Protein AF-A0A920HZK4-F1 (afdb_monomer_lite)

Foldseek 3Di:
DPDPDPDFDWDWDQDPVPRDIWIFGDDDPVLVVLLVVQVVVVDPVSNVVSVVVSRVVGTPDPPDDPD

Radius of gyration: 14.25 Å; chains: 1; bounding box: 30×35×36 Å

Structure (mmCIF, N/CA/C/O backbone):
data_AF-A0A920HZK4-F1
#
_entry.id   AF-A0A920HZK4-F1
#
loop_
_atom_site.group_PDB
_atom_site.id
_atom_site.type_symbol
_atom_site.label_atom_id
_atom_site.label_alt_id
_atom_site.label_comp_id
_atom_site.label_asym_id
_atom_site.label_entity_id
_atom_site.label_seq_id
_atom_site.pdbx_PDB_ins_code
_atom_site.Cartn_x
_atom_site.Cartn_y
_atom_site.Cartn_z
_atom_site.occupancy
_atom_site.B_iso_or_equiv
_atom_site.auth_seq_id
_atom_site.auth_comp_id
_atom_site.auth_asym_id
_atom_site.auth_atom_id
_atom_site.pdbx_PDB_model_num
ATOM 1 N N . MET A 1 1 ? -17.426 26.278 -8.525 1.00 54.22 1 MET A N 1
ATOM 2 C CA . MET A 1 1 ? -18.155 25.049 -8.144 1.00 54.22 1 MET A CA 1
ATOM 3 C C . MET A 1 1 ? -17.255 24.259 -7.208 1.00 54.22 1 MET A C 1
ATOM 5 O O . MET A 1 1 ? -16.096 24.081 -7.567 1.00 54.22 1 MET A O 1
ATOM 9 N N . PRO A 1 2 ? -17.700 23.885 -5.998 1.00 63.12 2 PRO A N 1
ATOM 10 C CA . PRO A 1 2 ? -16.874 23.094 -5.092 1.00 63.12 2 PRO A CA 1
ATOM 11 C C . PRO A 1 2 ? -16.556 21.750 -5.754 1.00 63.12 2 PRO A C 1
ATOM 13 O O . PRO A 1 2 ? -17.456 21.081 -6.257 1.00 63.12 2 PRO A O 1
ATOM 16 N N . LEU A 1 3 ? -15.271 21.391 -5.801 1.00 69.75 3 LEU A N 1
ATOM 17 C CA . LEU A 1 3 ? -14.826 20.096 -6.310 1.00 69.75 3 LEU A CA 1
ATOM 18 C C . LEU A 1 3 ? -15.536 18.991 -5.510 1.00 69.75 3 LEU A C 1
ATOM 20 O O . LEU A 1 3 ? -15.474 19.025 -4.275 1.00 69.75 3 LEU A O 1
ATOM 24 N N . PRO A 1 4 ? -16.212 18.032 -6.169 1.00 63.31 4 PRO A N 1
ATOM 25 C CA . PRO A 1 4 ? -16.765 16.873 -5.490 1.00 63.31 4 PRO A CA 1
ATOM 26 C C . PRO A 1 4 ? -15.630 16.169 -4.749 1.00 63.31 4 PRO A C 1
ATOM 28 O O . PRO A 1 4 ? -14.662 15.712 -5.358 1.00 63.31 4 PRO A O 1
ATOM 31 N N . LYS A 1 5 ? -15.711 16.120 -3.419 1.00 62.72 5 LYS A N 1
ATOM 32 C CA . LYS A 1 5 ? -14.798 15.285 -2.642 1.00 62.72 5 LYS A CA 1
ATOM 33 C C . LYS A 1 5 ? -15.156 13.838 -2.958 1.00 62.72 5 LYS A C 1
ATOM 35 O O . LYS A 1 5 ? -16.323 13.462 -2.885 1.00 62.72 5 LYS A O 1
ATOM 40 N N . VAL A 1 6 ? -14.164 13.051 -3.362 1.00 64.75 6 VAL A N 1
ATOM 41 C CA . VAL A 1 6 ? -14.352 11.630 -3.661 1.00 64.75 6 VAL A CA 1
ATOM 42 C C . VAL A 1 6 ? -14.656 10.916 -2.344 1.00 64.75 6 VAL A C 1
ATOM 44 O O . VAL A 1 6 ? -13.751 10.577 -1.583 1.00 64.75 6 VAL A O 1
ATOM 47 N N . ASN A 1 7 ? -15.942 10.734 -2.046 1.00 64.19 7 ASN A N 1
ATOM 48 C CA . ASN A 1 7 ? -16.394 9.983 -0.882 1.00 64.19 7 ASN A CA 1
ATOM 49 C C . ASN A 1 7 ? -16.232 8.489 -1.179 1.00 64.19 7 ASN A C 1
ATOM 51 O O . ASN A 1 7 ? -17.128 7.854 -1.729 1.00 64.19 7 ASN A O 1
ATOM 55 N N . THR A 1 8 ? -15.071 7.937 -0.836 1.00 78.88 8 THR A N 1
ATOM 56 C CA . THR A 1 8 ? -14.865 6.486 -0.828 1.00 78.88 8 THR A CA 1
ATOM 57 C C . THR A 1 8 ? -15.327 5.896 0.504 1.00 78.88 8 THR A C 1
ATOM 59 O O . THR A 1 8 ? -15.164 6.539 1.548 1.00 78.88 8 THR A O 1
ATOM 62 N N . PRO A 1 9 ? -15.916 4.687 0.508 1.00 84.06 9 PRO A N 1
ATOM 63 C CA . PRO A 1 9 ? -16.237 4.008 1.754 1.00 84.06 9 PRO A CA 1
ATOM 64 C C . PRO A 1 9 ? -14.939 3.710 2.513 1.00 84.06 9 PRO A C 1
ATOM 66 O O . PRO A 1 9 ? -13.955 3.255 1.935 1.00 84.06 9 PRO A O 1
ATOM 69 N N . THR A 1 10 ? -14.934 3.997 3.812 1.00 86.69 10 THR A N 1
ATOM 70 C CA . THR A 1 10 ? -13.822 3.652 4.702 1.00 86.69 10 THR A CA 1
ATOM 71 C C . THR A 1 10 ? -14.178 2.382 5.455 1.00 86.69 10 THR A C 1
ATOM 73 O O . THR A 1 10 ? -15.240 2.309 6.073 1.00 86.69 10 THR A O 1
ATOM 76 N N . TYR A 1 11 ? -13.281 1.406 5.425 1.00 88.69 11 TYR A N 1
ATOM 77 C CA . TYR A 1 11 ? -13.410 0.141 6.133 1.00 88.69 11 TYR A CA 1
ATOM 78 C C . TYR A 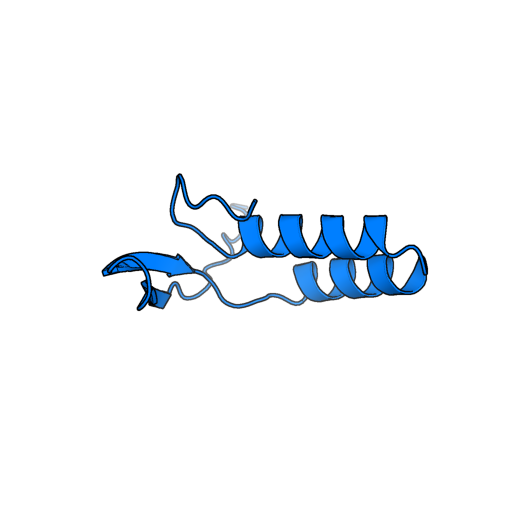1 11 ? -12.440 0.090 7.308 1.00 88.69 11 TYR A C 1
ATOM 80 O O . TYR A 1 11 ? -11.368 0.695 7.275 1.00 88.69 11 TYR A O 1
ATOM 88 N N . GLU A 1 12 ? -12.818 -0.651 8.345 1.00 87.62 12 GLU A N 1
ATOM 89 C CA . GLU A 1 12 ? -11.977 -0.924 9.507 1.00 87.62 12 GLU A CA 1
ATOM 90 C C . GLU A 1 12 ? -11.531 -2.386 9.490 1.00 87.62 12 GLU A C 1
ATOM 92 O O . GLU A 1 12 ? -12.347 -3.296 9.349 1.00 87.62 12 GLU A O 1
ATOM 97 N N . LEU A 1 13 ? -10.228 -2.606 9.646 1.00 86.75 13 LEU A N 1
ATOM 98 C CA . LEU A 1 13 ? -9.616 -3.919 9.808 1.00 86.75 13 LEU A CA 1
ATOM 99 C C . LEU A 1 13 ? -8.862 -3.948 11.137 1.00 86.75 13 LEU A C 1
ATOM 101 O O . LEU A 1 13 ? -8.195 -2.984 11.512 1.00 86.75 13 LEU A O 1
ATOM 105 N N . VAL A 1 14 ? -8.944 -5.066 11.849 1.00 86.31 14 VAL A N 1
ATOM 106 C CA . VAL A 1 14 ? -8.057 -5.347 12.982 1.00 86.31 14 VAL A CA 1
ATOM 107 C C . VAL A 1 14 ? -6.916 -6.200 12.453 1.00 86.31 14 VAL A C 1
ATOM 109 O O . VAL A 1 14 ? -7.161 -7.291 11.940 1.00 86.31 14 VAL A O 1
ATOM 112 N N . LEU A 1 15 ? -5.679 -5.716 12.562 1.00 82.69 15 LEU A N 1
ATOM 113 C CA . LEU A 1 15 ? -4.527 -6.499 12.135 1.00 82.69 15 LEU A CA 1
ATOM 114 C C . LEU A 1 15 ? -4.315 -7.657 13.125 1.00 82.69 15 LEU A C 1
ATOM 116 O O . LEU A 1 15 ? -4.049 -7.385 14.298 1.00 82.69 15 LEU A O 1
ATOM 120 N N . PRO A 1 16 ? -4.381 -8.929 12.695 1.00 83.25 16 PRO A N 1
ATOM 121 C CA . PRO A 1 16 ? -4.270 -10.065 13.611 1.00 83.25 16 PRO A CA 1
ATOM 122 C C . PRO A 1 16 ? -2.894 -10.141 14.287 1.00 83.25 16 PRO A C 1
ATOM 124 O O . PRO A 1 16 ? -2.796 -10.596 15.421 1.00 83.25 16 PRO A O 1
ATOM 127 N N . SER A 1 17 ? -1.842 -9.639 13.634 1.00 82.19 17 SER A N 1
ATOM 128 C CA . SER A 1 17 ? -0.468 -9.691 14.148 1.00 82.19 17 SER A CA 1
ATOM 129 C C . SER A 1 17 ? -0.176 -8.686 15.267 1.00 82.19 17 SER A C 1
ATOM 131 O O . SER A 1 17 ? 0.662 -8.957 16.117 1.00 82.19 17 SER A O 1
ATOM 133 N N . THR A 1 18 ? -0.828 -7.517 15.278 1.00 80.44 18 THR A N 1
ATOM 134 C CA . THR A 1 18 ? -0.549 -6.447 16.264 1.00 80.44 18 THR A CA 1
ATOM 135 C C . THR A 1 18 ? -1.768 -6.019 17.077 1.00 80.44 18 THR A C 1
ATOM 137 O O . THR A 1 18 ? -1.635 -5.201 17.984 1.00 80.44 18 THR A O 1
ATOM 140 N N . GLY A 1 19 ? -2.965 -6.512 16.748 1.00 78.50 19 GLY A N 1
ATOM 141 C CA . GLY A 1 19 ? -4.225 -6.100 17.373 1.00 78.50 19 GLY A CA 1
ATOM 142 C C . GLY A 1 19 ? -4.624 -4.646 17.090 1.00 78.50 19 GLY A C 1
ATOM 143 O O . GLY A 1 19 ? -5.618 -4.161 17.632 1.00 78.50 19 GLY A O 1
ATOM 144 N N . LYS A 1 20 ? -3.868 -3.926 16.249 1.00 82.00 20 LYS A N 1
ATOM 145 C CA . LYS A 1 20 ? -4.137 -2.524 15.916 1.00 82.00 20 LYS A CA 1
ATOM 146 C C . LYS A 1 20 ? -5.303 -2.424 14.935 1.00 82.00 20 LYS A C 1
ATOM 148 O O . LYS A 1 20 ? -5.388 -3.180 13.969 1.00 82.00 20 LYS A O 1
ATOM 153 N N . LYS A 1 21 ? -6.181 -1.449 15.174 1.00 84.12 21 LYS A N 1
ATOM 154 C CA . LYS A 1 21 ? -7.252 -1.074 14.246 1.00 84.12 21 LYS A CA 1
ATOM 155 C C . LYS A 1 21 ? -6.693 -0.150 13.172 1.00 84.12 21 LYS A C 1
ATOM 157 O O . LYS A 1 21 ? -6.139 0.901 13.498 1.00 84.12 21 LYS A O 1
ATOM 162 N N . LEU A 1 22 ? -6.865 -0.527 11.911 1.00 86.56 22 LEU A N 1
ATOM 163 C CA . LEU A 1 22 ? -6.519 0.294 10.761 1.00 86.56 22 LEU A CA 1
ATOM 164 C C . LEU A 1 22 ? -7.757 0.615 9.927 1.00 86.56 22 LEU A C 1
ATOM 166 O O . LEU A 1 22 ? -8.668 -0.200 9.792 1.00 86.56 22 LEU A O 1
ATOM 170 N N . LYS A 1 23 ? -7.777 1.829 9.388 1.00 88.56 23 LYS A N 1
ATOM 171 C CA . LYS A 1 23 ? -8.786 2.324 8.462 1.00 88.56 23 LYS A CA 1
ATOM 172 C C . LYS A 1 23 ? -8.181 2.341 7.075 1.00 88.56 23 LYS A C 1
ATOM 174 O O . LYS A 1 23 ? -7.101 2.898 6.891 1.00 88.56 23 LYS A O 1
ATOM 179 N N . TYR A 1 24 ? -8.873 1.757 6.114 1.00 90.00 24 TYR A N 1
ATOM 180 C CA . TYR A 1 24 ? -8.445 1.744 4.722 1.00 90.00 24 TYR A CA 1
ATOM 181 C C . TYR A 1 24 ? -9.623 2.051 3.803 1.00 90.00 24 TYR A C 1
ATOM 183 O O . TYR A 1 24 ? -10.787 1.904 4.183 1.00 90.00 24 TYR A O 1
ATOM 191 N N . ARG A 1 25 ? -9.317 2.505 2.594 1.00 90.00 25 ARG A N 1
ATOM 192 C CA . ARG A 1 25 ? -10.287 2.703 1.516 1.00 90.00 25 ARG A CA 1
ATOM 193 C C . ARG A 1 25 ? -10.056 1.664 0.416 1.00 90.00 25 ARG A C 1
ATOM 195 O O . ARG A 1 25 ? -8.938 1.162 0.289 1.00 90.00 25 ARG A O 1
ATOM 202 N N . PRO A 1 26 ? -11.079 1.340 -0.386 1.00 88.81 26 PRO A N 1
ATOM 203 C CA . PRO A 1 26 ? -10.892 0.489 -1.546 1.00 88.81 26 PRO A CA 1
ATOM 204 C C . PRO A 1 26 ? -10.015 1.177 -2.595 1.00 88.81 26 PRO A C 1
ATOM 206 O O . PRO A 1 26 ? -9.950 2.409 -2.691 1.00 88.81 26 PRO A O 1
ATOM 209 N N . PHE A 1 27 ? -9.376 0.329 -3.389 1.00 88.12 27 PHE A N 1
ATOM 210 C CA . PHE A 1 27 ? -8.584 0.706 -4.545 1.00 88.12 27 PHE A CA 1
ATOM 211 C C . PHE A 1 27 ? -9.468 1.359 -5.615 1.00 88.12 27 PHE A C 1
ATOM 213 O O . PHE A 1 27 ? -10.577 0.893 -5.892 1.00 88.12 27 PHE A O 1
ATOM 220 N N . LEU A 1 28 ? -8.994 2.455 -6.195 1.00 90.00 28 LEU A N 1
ATOM 221 C CA . LEU A 1 28 ? -9.666 3.201 -7.252 1.00 90.00 28 LEU A CA 1
ATOM 222 C C . LEU A 1 28 ? -8.965 2.986 -8.592 1.00 90.00 28 LEU A C 1
ATOM 224 O O . LEU A 1 28 ? -7.765 2.737 -8.662 1.00 90.00 28 LEU A O 1
ATOM 228 N N . VAL A 1 29 ? -9.699 3.257 -9.672 1.00 89.81 29 VAL A N 1
ATOM 229 C CA . VAL A 1 29 ? -9.192 3.251 -11.059 1.00 89.81 29 VAL A CA 1
ATOM 230 C C . VAL A 1 29 ? -7.938 4.128 -11.229 1.00 89.81 29 VAL A C 1
ATOM 232 O O . VAL A 1 29 ? -7.090 3.877 -12.08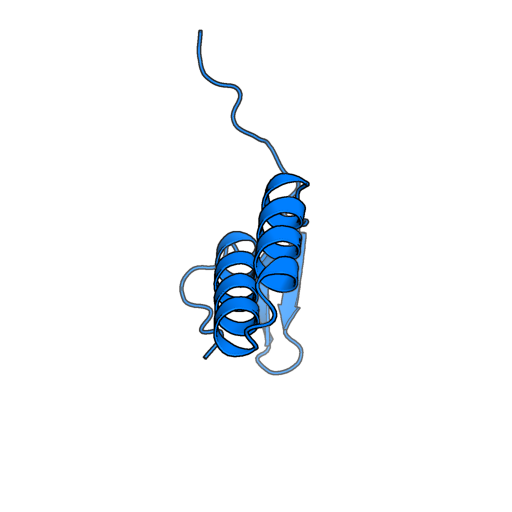2 1.00 89.81 29 VAL A O 1
ATOM 235 N N . ARG A 1 30 ? -7.782 5.169 -10.399 1.00 87.81 30 ARG A N 1
ATOM 236 C CA . ARG A 1 30 ? -6.580 6.012 -10.399 1.00 87.81 30 ARG A CA 1
ATOM 237 C C . ARG A 1 30 ? -5.335 5.239 -9.966 1.00 87.81 30 ARG A C 1
ATOM 239 O O . ARG A 1 30 ? -4.299 5.394 -10.605 1.00 87.81 30 ARG A O 1
ATOM 246 N N . GLU A 1 31 ? -5.425 4.462 -8.890 1.00 90.75 31 GLU A N 1
ATOM 247 C CA . GLU A 1 31 ? -4.301 3.649 -8.428 1.00 90.75 31 GLU A CA 1
ATOM 248 C C . GLU A 1 31 ? -4.035 2.482 -9.391 1.00 90.75 31 GLU A C 1
ATOM 250 O O . GLU A 1 31 ? -2.879 2.149 -9.636 1.00 90.75 31 GLU A O 1
ATOM 255 N N . GLU A 1 32 ? -5.081 1.935 -10.020 1.00 88.88 32 GLU A N 1
ATOM 256 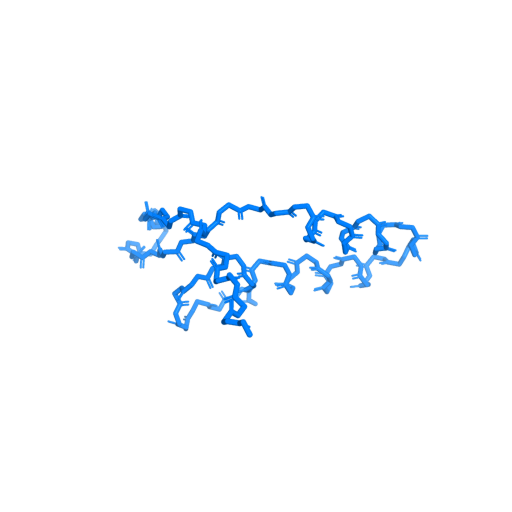C CA . GLU A 1 32 ? -4.962 0.894 -11.053 1.00 88.88 32 GLU A CA 1
ATOM 257 C C . GLU A 1 32 ? -4.084 1.349 -12.212 1.00 88.88 32 GLU A C 1
ATOM 259 O O . GLU A 1 32 ? -3.147 0.660 -12.610 1.00 88.88 32 GLU A O 1
ATOM 264 N N . LYS A 1 33 ? -4.331 2.567 -12.698 1.00 90.00 33 LYS A N 1
ATOM 265 C CA . LYS A 1 33 ? -3.538 3.159 -13.770 1.00 90.00 33 LYS A CA 1
ATOM 266 C C . LYS A 1 33 ? -2.066 3.321 -13.379 1.00 90.00 33 LYS A C 1
ATOM 268 O O . LYS A 1 33 ? -1.199 3.083 -14.211 1.00 90.00 33 LYS A O 1
ATOM 273 N N . ILE A 1 34 ? -1.783 3.733 -12.141 1.00 89.69 34 ILE A N 1
ATOM 274 C CA . ILE A 1 34 ? -0.406 3.898 -11.645 1.00 89.69 34 ILE A CA 1
ATOM 275 C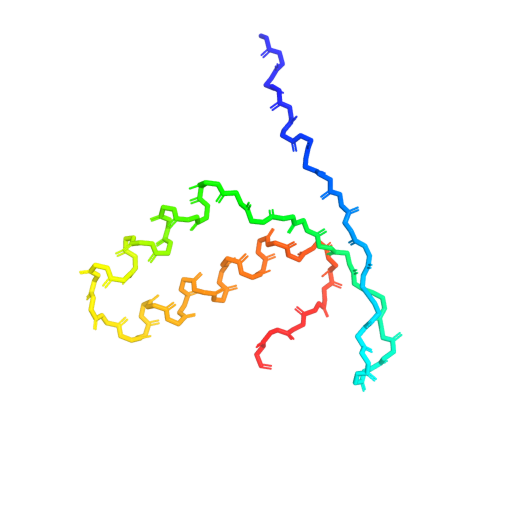 C . ILE A 1 34 ? 0.311 2.549 -11.627 1.00 89.69 34 ILE A C 1
ATOM 277 O O . ILE A 1 34 ? 1.432 2.452 -12.122 1.00 89.69 34 ILE A O 1
ATOM 281 N N . LEU A 1 35 ? -0.357 1.506 -11.132 1.00 90.31 35 LEU A N 1
ATOM 282 C CA . LEU A 1 35 ? 0.206 0.162 -11.098 1.00 90.31 35 LEU A CA 1
ATOM 283 C C . LEU A 1 35 ? 0.487 -0.376 -12.508 1.00 90.31 35 LEU A C 1
ATOM 285 O O . LEU A 1 35 ? 1.556 -0.929 -12.738 1.00 90.31 35 LEU A O 1
ATOM 289 N N . ILE A 1 36 ? -0.429 -0.176 -13.461 1.00 91.06 36 ILE A N 1
ATOM 290 C CA . ILE A 1 36 ? -0.240 -0.612 -14.854 1.00 91.06 36 ILE A CA 1
ATOM 291 C C . ILE A 1 36 ? 0.957 0.104 -15.496 1.00 91.06 36 ILE A C 1
ATOM 293 O O . ILE A 1 36 ? 1.806 -0.559 -16.080 1.00 91.06 36 ILE A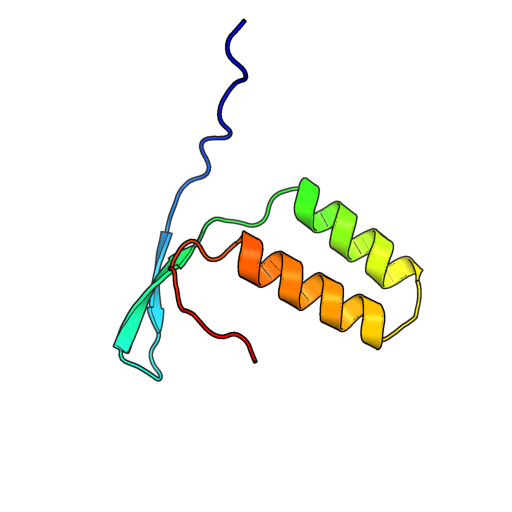 O 1
ATOM 297 N N . MET A 1 37 ? 1.082 1.425 -15.328 1.00 90.00 37 MET A N 1
ATOM 298 C CA . MET A 1 37 ? 2.238 2.176 -15.848 1.00 90.00 37 MET A CA 1
ATOM 299 C C . MET A 1 37 ? 3.563 1.711 -15.220 1.00 90.00 37 MET A C 1
ATOM 301 O O . MET A 1 37 ? 4.588 1.639 -15.899 1.00 90.00 37 MET A O 1
ATOM 305 N N . ALA A 1 38 ? 3.554 1.368 -13.929 1.00 89.94 38 ALA A N 1
ATOM 306 C CA . ALA A 1 38 ? 4.734 0.826 -13.262 1.00 89.94 38 ALA A CA 1
ATOM 307 C C . ALA A 1 38 ? 5.096 -0.572 -13.798 1.00 89.94 38 ALA A C 1
ATOM 309 O O . ALA A 1 38 ? 6.272 -0.861 -14.003 1.00 89.94 38 ALA A O 1
ATOM 310 N N . LEU A 1 39 ? 4.101 -1.418 -14.084 1.00 90.88 39 LEU A N 1
ATOM 311 C CA . LEU A 1 39 ? 4.304 -2.739 -14.691 1.00 90.88 39 LEU A CA 1
ATOM 312 C C . LEU A 1 39 ? 4.833 -2.653 -16.129 1.00 90.88 39 LEU A C 1
ATOM 314 O O . LEU A 1 39 ? 5.684 -3.455 -16.504 1.00 90.88 39 LEU A O 1
ATOM 318 N N . GLU A 1 40 ? 4.387 -1.667 -16.910 1.00 91.19 40 GLU A N 1
ATOM 319 C CA . GLU A 1 40 ? 4.919 -1.390 -18.255 1.00 91.19 40 GLU A CA 1
ATOM 320 C C . GLU A 1 40 ? 6.400 -0.979 -18.239 1.00 91.19 40 GLU A C 1
ATOM 322 O O . GLU A 1 40 ? 7.080 -1.101 -19.253 1.00 91.19 40 GLU A O 1
ATOM 327 N N . SER A 1 41 ? 6.917 -0.511 -17.098 1.00 86.50 41 SER A N 1
ATOM 328 C CA . SER A 1 41 ? 8.310 -0.069 -16.973 1.00 86.50 41 SER A CA 1
ATOM 329 C C . SER A 1 41 ? 9.313 -1.222 -16.809 1.00 86.50 41 SER A C 1
ATOM 331 O O . SER A 1 41 ? 10.514 -0.965 -16.819 1.00 86.50 41 SER A O 1
ATOM 333 N N . GLU A 1 42 ? 8.847 -2.467 -16.619 1.00 86.88 42 GLU A N 1
ATOM 334 C CA . GLU A 1 42 ? 9.626 -3.714 -16.416 1.00 86.88 42 GLU A CA 1
ATOM 335 C C . GLU A 1 42 ? 10.682 -3.695 -15.282 1.00 86.88 42 GLU A C 1
ATOM 337 O O . GLU A 1 42 ? 11.342 -4.700 -15.009 1.00 86.88 42 GLU A O 1
ATOM 342 N N . ASP A 1 43 ? 10.826 -2.581 -14.566 1.00 92.06 43 ASP A N 1
ATOM 343 C CA . ASP A 1 43 ? 11.765 -2.414 -13.465 1.00 92.06 43 ASP A CA 1
ATOM 344 C C . ASP A 1 43 ? 11.109 -2.796 -12.134 1.00 92.06 43 ASP A C 1
ATOM 346 O O . ASP A 1 43 ? 10.222 -2.115 -11.613 1.00 92.06 43 ASP A O 1
ATOM 350 N N . VAL A 1 44 ? 11.598 -3.884 -11.539 1.00 89.06 44 VAL A N 1
ATOM 351 C CA . VAL A 1 44 ? 11.117 -4.410 -10.254 1.00 89.06 44 VAL A CA 1
ATOM 352 C C . VAL A 1 44 ? 11.188 -3.367 -9.133 1.00 89.06 44 VAL A C 1
ATOM 354 O O . VAL A 1 44 ? 10.328 -3.373 -8.248 1.00 89.06 44 VAL A O 1
ATOM 357 N N . LYS A 1 45 ? 12.166 -2.451 -9.151 1.00 90.00 45 LYS A N 1
ATOM 358 C CA . LYS A 1 45 ? 12.268 -1.398 -8.129 1.00 90.00 45 LYS A CA 1
ATOM 359 C C . LYS A 1 45 ? 11.126 -0.401 -8.259 1.00 90.00 45 LYS A C 1
ATOM 361 O O . LYS A 1 45 ? 10.472 -0.114 -7.263 1.00 90.00 45 LYS A O 1
ATOM 366 N N . GLN A 1 46 ? 10.840 0.043 -9.481 1.00 87.69 46 GLN A N 1
ATOM 367 C CA . GLN A 1 46 ? 9.749 0.982 -9.752 1.00 87.69 46 GLN A CA 1
ATOM 368 C C . GLN A 1 46 ? 8.383 0.360 -9.451 1.00 87.69 46 GLN A C 1
ATOM 370 O O . GLN A 1 46 ? 7.525 1.011 -8.860 1.00 87.69 46 GLN A O 1
ATOM 375 N N . ILE A 1 47 ? 8.199 -0.924 -9.773 1.00 90.25 47 ILE A N 1
ATOM 376 C CA . ILE A 1 47 ? 6.983 -1.668 -9.416 1.00 90.25 47 ILE A CA 1
ATOM 377 C C . ILE A 1 47 ? 6.815 -1.718 -7.892 1.00 90.25 47 ILE A C 1
ATOM 379 O O . ILE A 1 47 ? 5.732 -1.451 -7.375 1.00 90.25 47 ILE A O 1
ATOM 383 N N . THR A 1 48 ? 7.888 -2.028 -7.162 1.00 89.62 48 THR A N 1
ATOM 384 C CA . THR A 1 48 ? 7.848 -2.132 -5.696 1.00 89.62 48 THR A CA 1
ATOM 385 C C . THR A 1 48 ? 7.554 -0.778 -5.046 1.00 89.62 48 THR A C 1
ATOM 387 O O . THR A 1 48 ? 6.730 -0.701 -4.134 1.00 89.62 48 THR A O 1
ATOM 390 N N . GLU A 1 49 ? 8.170 0.298 -5.536 1.00 90.38 49 GLU A N 1
ATOM 391 C CA . GLU A 1 49 ? 7.912 1.667 -5.073 1.00 90.38 49 GLU A CA 1
ATOM 392 C C . GLU A 1 49 ? 6.466 2.100 -5.337 1.00 90.38 49 GLU A C 1
ATOM 394 O O . GLU A 1 49 ? 5.800 2.585 -4.420 1.00 90.38 49 GLU A O 1
ATOM 399 N N . ALA A 1 50 ? 5.942 1.841 -6.538 1.00 90.75 50 ALA A N 1
ATOM 400 C CA . ALA A 1 50 ? 4.560 2.161 -6.886 1.00 90.75 50 ALA A CA 1
ATOM 401 C C . ALA A 1 50 ? 3.554 1.412 -5.999 1.00 90.75 50 ALA A C 1
ATOM 403 O O . ALA A 1 50 ? 2.559 1.987 -5.557 1.00 90.75 50 ALA A O 1
ATOM 404 N N . VAL A 1 51 ? 3.816 0.138 -5.692 1.00 90.25 51 VAL A N 1
ATOM 405 C CA . VAL A 1 51 ? 2.977 -0.647 -4.775 1.00 90.25 51 VAL A CA 1
ATOM 406 C C . VAL A 1 51 ? 3.010 -0.061 -3.361 1.00 90.25 51 VAL A C 1
ATOM 408 O O . VAL A 1 51 ? 1.952 0.069 -2.744 1.00 90.25 51 VAL A O 1
ATOM 411 N N . MET A 1 52 ? 4.182 0.331 -2.853 1.00 89.31 52 MET A N 1
ATOM 412 C CA . MET A 1 52 ? 4.288 0.978 -1.538 1.00 89.31 52 MET A CA 1
ATOM 413 C C . MET A 1 52 ? 3.495 2.290 -1.489 1.00 89.31 52 MET A C 1
ATOM 415 O O . MET A 1 52 ? 2.695 2.482 -0.573 1.00 89.31 52 MET A O 1
ATOM 419 N N . GLU A 1 53 ? 3.630 3.147 -2.503 1.00 89.06 53 GLU A N 1
ATOM 420 C CA . GLU A 1 53 ? 2.918 4.430 -2.582 1.00 89.06 53 GLU A CA 1
ATOM 421 C C . GLU A 1 53 ? 1.391 4.245 -2.651 1.00 89.06 53 GLU A C 1
ATOM 423 O O . GLU A 1 53 ? 0.620 4.938 -1.977 1.00 89.06 53 GLU A O 1
ATOM 428 N N . ILE A 1 54 ? 0.935 3.259 -3.426 1.00 90.62 54 ILE A N 1
ATOM 429 C CA . ILE A 1 54 ? -0.478 2.884 -3.517 1.00 90.62 54 ILE A CA 1
ATOM 430 C C . ILE A 1 54 ? -1.016 2.446 -2.152 1.00 90.62 54 ILE A C 1
ATOM 432 O O . ILE A 1 54 ? -2.105 2.874 -1.753 1.00 90.62 54 ILE A O 1
ATOM 436 N N . LEU A 1 55 ? -0.279 1.595 -1.436 1.00 88.62 55 LEU A N 1
ATOM 437 C CA . LEU A 1 55 ? -0.704 1.085 -0.134 1.00 88.62 55 LEU A CA 1
ATOM 438 C C . LEU A 1 55 ? -0.763 2.204 0.912 1.00 88.62 55 LEU A C 1
ATOM 440 O O . LEU A 1 55 ? -1.757 2.293 1.638 1.00 88.62 55 LEU A O 1
ATOM 444 N N . GLU A 1 56 ? 0.222 3.104 0.936 1.00 87.62 56 GLU A N 1
ATOM 445 C CA . GLU A 1 56 ? 0.198 4.302 1.786 1.00 87.62 56 GLU A CA 1
ATOM 446 C C . GLU A 1 56 ? -1.010 5.200 1.475 1.00 87.62 56 GLU A C 1
ATOM 448 O O . GLU A 1 56 ? -1.648 5.730 2.383 1.00 87.62 56 GLU A O 1
ATOM 453 N N . SER A 1 57 ? -1.387 5.328 0.200 1.00 87.00 57 SER A N 1
ATOM 454 C CA . SER A 1 57 ? -2.557 6.112 -0.217 1.00 87.00 57 SER A CA 1
ATOM 455 C C . SER A 1 57 ? -3.901 5.460 0.143 1.00 87.00 57 SER A C 1
ATOM 457 O O . SER A 1 57 ? -4.915 6.150 0.334 1.00 87.00 57 SER A O 1
ATOM 459 N N . CYS A 1 58 ? -3.943 4.127 0.204 1.00 88.69 58 CYS A N 1
ATOM 460 C CA . CYS A 1 58 ? -5.149 3.369 0.536 1.00 88.69 58 CYS A CA 1
ATOM 461 C C . CYS A 1 58 ? -5.363 3.240 2.052 1.00 88.69 58 CYS A C 1
ATOM 463 O O . CYS A 1 58 ? -6.504 3.085 2.498 1.00 88.69 58 CYS A O 1
ATOM 465 N N . ILE A 1 59 ? -4.301 3.330 2.855 1.00 88.75 59 ILE A N 1
ATOM 466 C CA . ILE A 1 59 ? -4.366 3.240 4.315 1.00 88.75 59 ILE A CA 1
ATOM 467 C C . ILE A 1 59 ? -4.505 4.646 4.908 1.00 88.75 59 ILE A C 1
ATOM 469 O O . ILE A 1 59 ? -3.636 5.499 4.798 1.00 88.75 59 ILE A O 1
ATOM 473 N N . LEU A 1 60 ? -5.619 4.894 5.593 1.00 84.44 60 LEU A N 1
ATOM 474 C CA . LEU A 1 60 ? -5.941 6.195 6.193 1.00 84.44 60 LEU A CA 1
ATOM 475 C C . LEU A 1 60 ? -5.431 6.327 7.638 1.00 84.44 60 LEU A C 1
ATOM 477 O O . LEU A 1 60 ? -5.514 7.399 8.245 1.00 84.44 60 LEU A O 1
ATOM 481 N N . THR A 1 61 ? -4.928 5.237 8.218 1.00 80.62 61 THR A N 1
ATOM 482 C CA . THR A 1 61 ? -4.374 5.227 9.574 1.00 80.62 61 THR A CA 1
ATOM 483 C C . THR A 1 61 ? -2.972 5.825 9.592 1.00 80.62 61 THR A C 1
ATOM 485 O O . THR A 1 61 ? -2.031 5.259 9.048 1.00 80.62 61 THR A O 1
ATOM 488 N N . LYS A 1 62 ? -2.822 6.959 10.285 1.00 69.19 62 LYS A N 1
ATOM 489 C CA . LYS A 1 62 ? -1.526 7.615 10.500 1.00 69.19 62 LYS A CA 1
ATOM 490 C C . LYS A 1 62 ? -0.590 6.725 11.329 1.00 69.19 62 LYS A C 1
ATOM 492 O O . LYS A 1 62 ? -0.991 6.241 12.385 1.00 69.19 62 LYS A O 1
ATOM 497 N N . GLY A 1 63 ? 0.656 6.573 10.874 1.00 66.81 63 GLY A N 1
ATOM 498 C CA . GLY A 1 63 ? 1.708 5.833 11.586 1.00 66.81 63 GLY A CA 1
ATOM 499 C C . GLY A 1 63 ? 1.694 4.315 11.373 1.00 66.81 63 GLY A C 1
ATOM 500 O O . GLY A 1 63 ? 2.214 3.583 12.214 1.00 66.81 63 GLY A O 1
ATOM 501 N N . PHE A 1 64 ? 1.069 3.835 10.294 1.00 69.44 64 PHE A N 1
ATOM 502 C CA . PHE A 1 64 ? 1.254 2.463 9.827 1.00 69.44 64 PHE A CA 1
ATOM 503 C C . PHE A 1 64 ? 2.492 2.417 8.928 1.00 69.44 64 PHE A C 1
ATOM 505 O O . PHE A 1 64 ? 2.466 2.959 7.828 1.00 69.44 64 PHE A O 1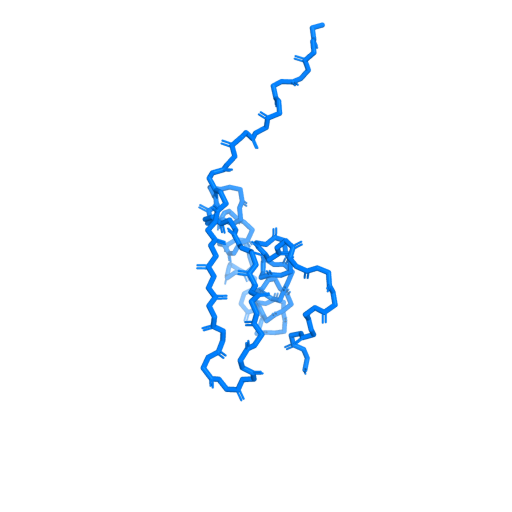
ATOM 512 N N . ASP A 1 65 ? 3.576 1.834 9.435 1.00 66.75 65 ASP A N 1
ATOM 513 C CA . ASP A 1 65 ? 4.817 1.660 8.682 1.00 66.75 65 ASP A CA 1
ATOM 514 C C . ASP A 1 65 ? 4.709 0.399 7.817 1.00 66.75 65 ASP A C 1
ATOM 516 O O . ASP A 1 65 ? 4.363 -0.673 8.321 1.00 66.75 65 ASP A O 1
ATOM 520 N N . ILE A 1 66 ? 4.938 0.555 6.513 1.00 68.31 66 ILE A N 1
ATOM 521 C CA . ILE A 1 66 ? 4.883 -0.526 5.511 1.00 68.31 66 ILE A CA 1
ATOM 522 C C . ILE A 1 66 ? 6.300 -1.078 5.237 1.00 68.31 66 ILE A C 1
ATOM 524 O O . ILE A 1 66 ? 6.445 -2.047 4.494 1.00 68.31 66 ILE A O 1
ATOM 528 N N . ARG A 1 67 ? 7.339 -0.483 5.845 1.00 58.50 67 ARG A N 1
ATOM 529 C CA . ARG A 1 67 ? 8.753 -0.843 5.658 1.00 58.50 67 ARG A CA 1
ATOM 530 C C . ARG A 1 67 ? 9.239 -1.956 6.580 1.00 58.50 67 ARG A C 1
ATOM 532 O O . ARG A 1 67 ? 8.810 -2.004 7.754 1.00 58.50 67 ARG A O 1
#

Sequence (67 aa):
MPLPKVNTPTYELVLPSTGKKLKYRPFLVREEKILIMALESEDVKQITEAVMEILESCILTKGFDIR

Secondary structure (DSSP, 8-state):
-PPPP--PPPEEEE-TTT--EEEE----HHHHHHHHHHHHT--HHHHHHHHHHHHHHHB-STT----

pLDDT: mean 83.19, std 9.74, range [54.22, 92.06]